Protein AF-A0A9E5BPN9-F1 (afdb_monomer)

Radius of gyration: 15.12 Å; Cα contacts (8 Å, |Δi|>4): 159; chains: 1; bounding box: 39×38×32 Å

Secondary structure (DSSP, 8-state):
-HHHHTT-HHHHHHHT-EEEEPTT-EEEEEEEEETTEEEEEEEEE-SS-SS-EEE-HHHHHHHHH--SSS-HHHHHHHHHTT--HHHHHHHHHHHHHHHHHHHHTTSEEEEE--

Structure (mmCIF, N/CA/C/O backbone):
data_AF-A0A9E5BPN9-F1
#
_entry.id   AF-A0A9E5BPN9-F1
#
loop_
_atom_site.group_PDB
_atom_site.id
_atom_site.type_symbol
_atom_site.label_atom_id
_atom_site.label_alt_id
_atom_site.label_comp_id
_atom_site.la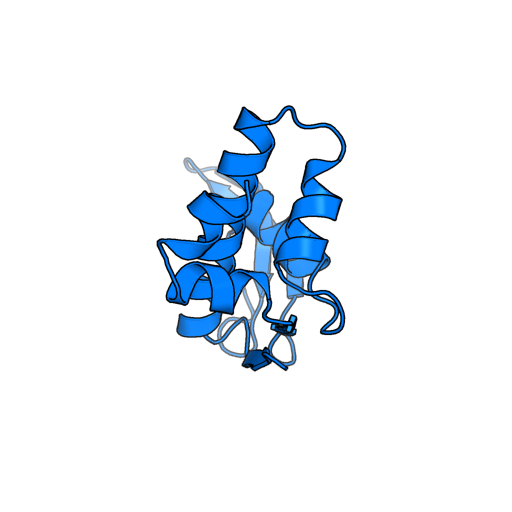bel_asym_id
_atom_site.label_entity_id
_atom_site.label_seq_id
_atom_site.pdbx_PDB_ins_code
_atom_site.Cartn_x
_atom_site.Cartn_y
_atom_site.Cartn_z
_atom_site.occupancy
_atom_site.B_iso_or_equiv
_atom_site.auth_seq_id
_atom_site.auth_comp_id
_atom_site.auth_asym_id
_atom_site.auth_atom_id
_atom_site.pdbx_PDB_model_num
ATOM 1 N N . TRP A 1 1 ? 21.940 0.842 -16.228 1.00 42.75 1 TRP A N 1
ATOM 2 C CA . TRP A 1 1 ? 20.647 0.566 -15.582 1.00 42.75 1 TRP A CA 1
ATOM 3 C C . TRP A 1 1 ? 20.718 -0.669 -14.684 1.00 42.75 1 TRP A C 1
ATOM 5 O O . TRP A 1 1 ? 20.582 -0.489 -13.486 1.00 42.75 1 TRP A O 1
ATOM 15 N N . LEU A 1 2 ? 21.130 -1.850 -15.175 1.00 41.28 2 LEU A N 1
ATOM 16 C CA . LEU A 1 2 ? 21.416 -3.029 -14.317 1.00 41.28 2 LEU A CA 1
ATOM 17 C C . LEU A 1 2 ? 22.421 -2.776 -13.165 1.00 41.28 2 LEU A C 1
ATOM 19 O O . LEU A 1 2 ? 22.331 -3.400 -12.116 1.00 41.28 2 LEU A O 1
ATOM 23 N N . ALA A 1 3 ? 23.364 -1.843 -13.330 1.00 38.75 3 ALA A N 1
ATOM 24 C CA . ALA A 1 3 ? 24.398 -1.569 -12.327 1.00 38.75 3 ALA A CA 1
ATOM 25 C C . ALA A 1 3 ? 23.933 -0.743 -11.106 1.00 38.75 3 ALA A C 1
ATOM 27 O O . ALA A 1 3 ? 24.600 -0.790 -10.080 1.00 38.75 3 ALA A O 1
ATOM 28 N N . ALA A 1 4 ? 22.831 0.016 -11.202 1.00 45.56 4 ALA A N 1
ATOM 29 C CA . ALA A 1 4 ? 22.335 0.833 -10.083 1.00 45.56 4 ALA A CA 1
ATOM 30 C C . ALA A 1 4 ? 21.467 0.007 -9.122 1.00 45.56 4 ALA A C 1
ATOM 32 O O . ALA A 1 4 ? 21.608 0.134 -7.911 1.00 45.56 4 ALA A O 1
ATOM 33 N N . LEU A 1 5 ? 20.664 -0.912 -9.672 1.00 46.38 5 LEU A N 1
ATOM 34 C CA . LEU A 1 5 ? 19.984 -1.961 -8.909 1.00 46.38 5 LEU A CA 1
ATOM 35 C C . LEU A 1 5 ? 21.009 -2.828 -8.157 1.00 46.38 5 LEU A C 1
ATOM 37 O O . LEU A 1 5 ? 20.850 -3.097 -6.976 1.00 46.38 5 LEU A O 1
ATOM 41 N N . ALA A 1 6 ? 22.138 -3.187 -8.778 1.00 47.41 6 ALA A N 1
ATOM 42 C CA . ALA A 1 6 ? 23.162 -4.039 -8.159 1.00 47.41 6 ALA A CA 1
ATOM 43 C C . ALA A 1 6 ? 23.821 -3.489 -6.868 1.00 47.41 6 ALA A C 1
ATOM 45 O O . ALA A 1 6 ? 24.520 -4.246 -6.196 1.00 47.41 6 ALA A O 1
ATOM 46 N N . ALA A 1 7 ? 23.642 -2.209 -6.517 1.00 54.91 7 ALA A N 1
ATOM 47 C CA . ALA A 1 7 ? 24.325 -1.588 -5.378 1.00 54.91 7 ALA A CA 1
ATOM 48 C C . ALA A 1 7 ? 23.605 -1.761 -4.026 1.00 54.91 7 ALA A C 1
ATOM 50 O O . ALA A 1 7 ? 24.252 -1.614 -2.990 1.00 54.91 7 ALA A O 1
ATOM 51 N N . ASP A 1 8 ? 22.310 -2.097 -4.024 1.00 70.62 8 ASP A N 1
ATOM 52 C CA . ASP A 1 8 ? 21.525 -2.307 -2.804 1.00 70.62 8 ASP A CA 1
ATOM 53 C C . ASP A 1 8 ? 20.772 -3.652 -2.872 1.00 70.62 8 ASP A C 1
ATOM 55 O O . ASP A 1 8 ? 19.678 -3.744 -3.440 1.00 70.62 8 ASP A O 1
ATOM 59 N N . PRO A 1 9 ? 21.365 -4.737 -2.338 1.00 74.31 9 PRO A N 1
ATOM 60 C CA . PRO A 1 9 ? 20.765 -6.064 -2.401 1.00 74.31 9 PRO A CA 1
ATOM 61 C C . PRO A 1 9 ? 19.444 -6.155 -1.630 1.00 74.31 9 PRO A C 1
ATOM 63 O O . PRO A 1 9 ? 18.595 -6.953 -2.017 1.00 74.31 9 PRO A O 1
ATOM 66 N N . GLN A 1 10 ? 19.242 -5.339 -0.590 1.00 76.56 10 GLN A N 1
ATOM 67 C CA . GLN A 1 10 ? 17.979 -5.303 0.147 1.00 76.56 10 GLN A CA 1
ATOM 68 C C . GLN A 1 10 ? 16.886 -4.665 -0.712 1.00 76.56 10 GLN A C 1
ATOM 70 O O . GLN A 1 10 ? 15.803 -5.230 -0.853 1.00 76.56 10 GLN A O 1
ATOM 75 N N . ARG A 1 11 ? 17.183 -3.537 -1.364 1.00 80.19 11 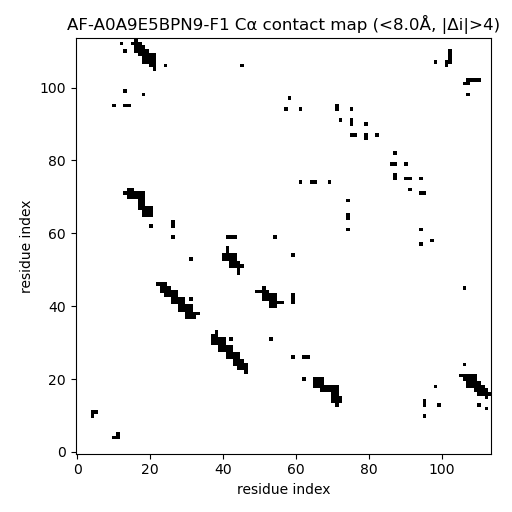ARG A N 1
ATOM 76 C CA . ARG A 1 11 ? 16.228 -2.888 -2.272 1.00 80.19 11 ARG A CA 1
ATOM 77 C C . ARG A 1 11 ? 15.827 -3.805 -3.426 1.00 80.19 11 ARG A C 1
ATOM 79 O O . ARG A 1 11 ? 14.645 -3.912 -3.733 1.00 80.19 11 ARG A O 1
ATOM 86 N N . ASN A 1 12 ? 16.779 -4.526 -4.019 1.00 85.31 12 ASN A N 1
ATOM 87 C CA . ASN A 1 12 ? 16.459 -5.519 -5.049 1.00 85.31 12 ASN A CA 1
ATOM 88 C C . ASN A 1 12 ? 15.562 -6.643 -4.525 1.00 85.31 12 ASN A C 1
ATOM 90 O O . ASN A 1 12 ? 14.711 -7.124 -5.266 1.00 85.31 12 ASN A O 1
ATOM 94 N N . GLN A 1 13 ? 15.747 -7.088 -3.280 1.00 89.12 13 GLN A N 1
ATOM 95 C CA . GLN A 1 13 ? 14.869 -8.100 -2.691 1.00 89.12 13 GLN A CA 1
ATOM 96 C C . GLN A 1 13 ? 13.439 -7.578 -2.552 1.00 89.12 13 GLN A C 1
ATOM 98 O O . GLN A 1 13 ? 12.514 -8.296 -2.910 1.00 89.12 13 GLN A O 1
ATOM 103 N N . ILE A 1 14 ? 13.257 -6.331 -2.105 1.00 93.19 14 ILE A N 1
ATOM 104 C CA . ILE A 1 14 ? 11.928 -5.714 -2.018 1.00 93.19 14 ILE A CA 1
ATOM 105 C C . ILE A 1 14 ? 11.295 -5.572 -3.401 1.00 93.19 14 ILE A C 1
ATOM 107 O O . ILE A 1 14 ? 10.153 -5.975 -3.574 1.00 93.19 14 ILE A O 1
ATOM 111 N N . LEU A 1 15 ? 12.031 -5.061 -4.391 1.00 94.38 15 LEU A N 1
ATOM 112 C CA . LEU A 1 15 ? 11.500 -4.850 -5.743 1.00 94.38 15 LEU A CA 1
ATOM 113 C C . LEU A 1 15 ? 11.021 -6.146 -6.406 1.00 94.38 15 LEU A C 1
ATOM 115 O O . LEU A 1 15 ? 9.987 -6.146 -7.064 1.00 94.38 15 LEU A O 1
ATOM 119 N N . ASN A 1 16 ? 11.742 -7.248 -6.191 1.00 95.50 16 ASN A N 1
ATOM 120 C CA . ASN A 1 16 ? 11.378 -8.556 -6.740 1.00 95.50 16 ASN A CA 1
ATOM 121 C C . ASN A 1 16 ? 10.379 -9.332 -5.864 1.00 95.50 16 ASN A C 1
ATOM 123 O O . ASN A 1 16 ? 9.965 -10.426 -6.240 1.00 95.50 16 ASN A O 1
ATOM 127 N N . ALA A 1 17 ? 10.013 -8.820 -4.686 1.00 96.56 17 ALA A N 1
ATOM 128 C CA . ALA A 1 17 ? 9.070 -9.499 -3.812 1.00 96.56 17 ALA A CA 1
ATOM 129 C C . ALA A 1 17 ? 7.631 -9.323 -4.306 1.00 96.56 17 ALA A C 1
ATOM 131 O O . ALA A 1 17 ? 7.247 -8.256 -4.779 1.00 96.56 17 ALA A O 1
ATOM 132 N N . VAL A 1 18 ? 6.813 -10.352 -4.108 1.00 98.12 18 VAL A N 1
ATOM 133 C CA . VAL A 1 18 ? 5.357 -10.305 -4.256 1.00 98.12 18 VAL A CA 1
ATOM 134 C C . VAL A 1 18 ? 4.743 -10.034 -2.875 1.00 98.12 18 VAL A C 1
ATOM 136 O O . VAL A 1 18 ? 4.739 -10.938 -2.024 1.00 98.12 18 VAL A O 1
ATOM 139 N N . PRO A 1 19 ? 4.271 -8.802 -2.596 1.00 97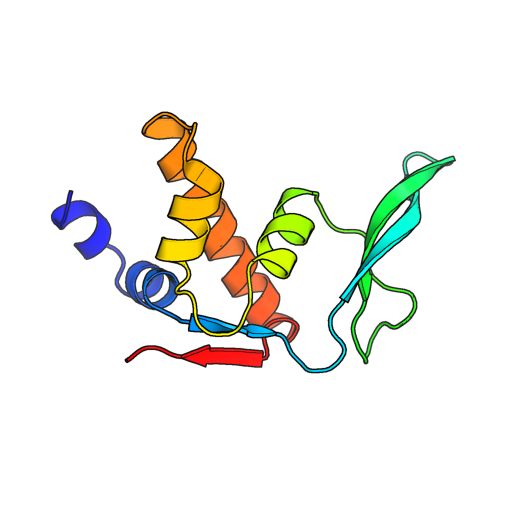.75 19 PRO A N 1
ATOM 140 C CA . PRO A 1 19 ? 3.640 -8.464 -1.327 1.00 97.75 19 PRO A CA 1
ATOM 141 C C . PRO A 1 19 ? 2.263 -9.112 -1.193 1.00 97.75 19 PRO A C 1
ATOM 143 O O . PRO A 1 19 ? 1.525 -9.260 -2.162 1.00 97.75 19 PRO A O 1
ATOM 146 N N . ARG A 1 20 ? 1.886 -9.473 0.036 1.00 98.00 20 ARG A N 1
ATOM 147 C CA . ARG A 1 20 ? 0.547 -9.983 0.367 1.00 98.00 20 ARG A CA 1
ATOM 148 C C . ARG A 1 20 ? -0.018 -9.242 1.563 1.00 98.00 20 ARG A C 1
ATOM 150 O O . ARG A 1 20 ? 0.625 -9.200 2.610 1.00 98.00 20 ARG A O 1
ATOM 157 N N . LEU A 1 21 ? -1.219 -8.688 1.427 1.00 97.56 21 LEU A N 1
ATOM 158 C CA . LEU A 1 21 ? -1.913 -8.053 2.546 1.00 97.56 21 LEU A CA 1
ATOM 159 C C . LEU A 1 21 ? -2.301 -9.085 3.609 1.00 97.56 21 LEU A C 1
ATOM 161 O O . LEU A 1 21 ? -2.610 -10.238 3.301 1.00 97.56 21 LEU A O 1
ATOM 165 N N . ALA A 1 22 ? -2.301 -8.654 4.866 1.00 96.62 22 ALA A N 1
ATOM 166 C CA . ALA A 1 22 ? -2.921 -9.403 5.944 1.00 96.62 22 ALA A CA 1
ATOM 167 C C . ALA A 1 22 ? -4.442 -9.493 5.742 1.00 96.62 22 ALA A C 1
ATOM 169 O O . ALA A 1 22 ? -5.072 -8.630 5.124 1.00 96.62 22 ALA A O 1
ATOM 170 N N . GLU A 1 23 ? -5.050 -10.547 6.287 1.00 94.62 23 GLU A N 1
ATOM 171 C CA . GLU A 1 23 ? -6.497 -10.731 6.219 1.00 94.62 23 GLU A CA 1
ATOM 172 C C . GLU A 1 23 ? -7.235 -9.552 6.875 1.00 94.62 23 GLU A C 1
ATOM 174 O O . GLU A 1 23 ? -6.849 -9.059 7.936 1.00 94.62 23 GLU A O 1
ATOM 179 N N . GLY A 1 24 ? -8.312 -9.092 6.234 1.00 94.00 24 GLY A N 1
ATOM 180 C CA . GLY A 1 24 ? -9.149 -8.007 6.751 1.00 94.00 24 GLY A CA 1
ATOM 181 C C . GLY A 1 24 ? -8.576 -6.598 6.565 1.00 94.00 24 GLY A C 1
ATOM 182 O O . GLY A 1 24 ? -9.232 -5.642 6.976 1.00 94.00 24 GLY A O 1
ATOM 183 N N . VAL A 1 25 ? -7.407 -6.446 5.931 1.00 96.38 25 VAL A N 1
ATOM 184 C CA . VAL A 1 25 ? -6.884 -5.131 5.537 1.00 96.38 25 VAL A CA 1
ATOM 185 C C . VAL A 1 25 ? -7.773 -4.515 4.461 1.00 96.38 25 VAL A C 1
ATOM 187 O O . VAL A 1 25 ? -8.079 -5.149 3.452 1.00 96.38 25 VAL A O 1
ATOM 190 N N . GLN A 1 26 ? -8.189 -3.268 4.674 1.00 95.69 26 GLN A N 1
ATOM 191 C CA . GLN A 1 26 ? -9.000 -2.512 3.721 1.00 95.69 26 GLN A CA 1
ATOM 192 C C . GLN A 1 26 ? -8.626 -1.035 3.731 1.00 95.69 26 GLN A C 1
ATOM 194 O O . GLN A 1 26 ? -8.273 -0.484 4.770 1.00 95.69 26 GLN A O 1
ATOM 199 N N . VAL A 1 27 ? -8.794 -0.369 2.591 1.00 96.69 27 VAL A N 1
ATOM 200 C CA . VAL A 1 27 ? -8.760 1.094 2.504 1.00 96.69 27 VAL A CA 1
ATOM 201 C C . VAL A 1 27 ? -10.175 1.603 2.279 1.00 96.69 27 VAL A C 1
ATOM 203 O O . VAL A 1 27 ? -10.881 1.132 1.389 1.00 96.69 27 VAL A O 1
ATOM 206 N N . GLN A 1 28 ? -10.597 2.573 3.084 1.00 96.06 28 GLN A N 1
ATOM 207 C CA . GLN A 1 28 ? -11.926 3.175 2.999 1.00 96.06 28 GLN A CA 1
ATOM 208 C C . GLN A 1 28 ? -11.822 4.702 2.962 1.00 96.06 28 GLN A C 1
ATOM 210 O O . GLN A 1 28 ? -10.919 5.285 3.557 1.00 96.06 28 GLN A O 1
ATOM 215 N N . LEU A 1 29 ? -12.762 5.360 2.282 1.00 95.25 29 LEU A N 1
ATOM 216 C CA . LEU A 1 29 ? -12.941 6.810 2.382 1.00 95.25 29 LEU A CA 1
ATOM 217 C C . LEU A 1 29 ? -13.857 7.119 3.566 1.00 95.25 29 LEU A C 1
ATOM 219 O O . LEU A 1 29 ? -14.994 6.645 3.617 1.00 95.25 29 LEU A O 1
ATOM 223 N N . LYS A 1 30 ? -13.347 7.888 4.529 1.00 94.62 30 LYS A N 1
ATOM 224 C CA . LYS A 1 30 ? -14.061 8.266 5.754 1.00 94.62 30 LYS A CA 1
ATOM 225 C C . LYS A 1 30 ? -13.774 9.724 6.116 1.00 94.62 30 LYS A C 1
ATOM 227 O O . LYS A 1 30 ? -12.724 10.251 5.746 1.00 94.62 30 LYS A O 1
ATOM 232 N N . PRO A 1 31 ? -14.658 10.374 6.891 1.00 94.38 31 PRO A N 1
ATOM 233 C CA . PRO A 1 31 ? -14.318 11.620 7.562 1.00 94.38 31 PRO A CA 1
ATOM 234 C C . PRO A 1 31 ? -13.145 11.405 8.531 1.00 94.38 31 PRO A C 1
ATOM 236 O O . PRO A 1 31 ? -13.239 10.590 9.448 1.00 94.38 31 PRO A O 1
ATOM 239 N N . VAL A 1 32 ? -12.058 12.148 8.341 1.00 93.62 32 VAL A N 1
ATOM 240 C CA . VAL A 1 32 ? -10.881 12.189 9.217 1.00 93.62 32 VAL A CA 1
ATOM 241 C C . VAL A 1 32 ? -10.715 13.597 9.777 1.00 93.62 32 VAL A C 1
ATOM 243 O O . VAL A 1 32 ? -11.022 14.574 9.097 1.00 93.62 32 VAL A O 1
ATOM 246 N N . LEU A 1 33 ? -10.251 13.712 11.023 1.00 91.62 33 LEU A N 1
ATOM 247 C CA . LEU A 1 33 ? -9.991 15.009 11.643 1.00 91.62 33 LEU A CA 1
ATOM 248 C C . LEU A 1 33 ? -8.635 15.544 11.157 1.00 91.62 33 LEU A C 1
ATOM 250 O O . LEU A 1 33 ? -7.596 14.982 11.499 1.00 91.62 33 LEU A O 1
ATOM 254 N N . ALA A 1 34 ? -8.649 16.627 10.385 1.00 88.50 34 ALA A N 1
ATOM 255 C CA . ALA A 1 34 ? -7.463 17.317 9.888 1.00 88.50 34 ALA A CA 1
ATOM 256 C C . ALA A 1 34 ? -7.617 18.825 10.111 1.00 88.50 34 ALA A C 1
ATOM 258 O O . ALA A 1 34 ? -8.664 19.392 9.820 1.00 88.50 34 ALA A O 1
ATOM 259 N N . GLU A 1 35 ? -6.592 19.468 10.674 1.00 88.06 35 GLU A N 1
ATOM 260 C CA . GLU A 1 35 ? -6.582 20.921 10.941 1.00 88.06 35 GLU A CA 1
ATOM 261 C C . GLU A 1 35 ? -7.808 21.444 11.725 1.00 88.06 35 GLU A C 1
ATOM 263 O O . GLU A 1 35 ? -8.187 22.605 11.622 1.00 88.06 35 GLU A O 1
ATOM 268 N N . GLY A 1 36 ? -8.416 20.595 12.561 1.00 92.62 36 GLY A N 1
ATOM 269 C CA . GLY A 1 36 ? -9.592 20.948 13.364 1.00 92.62 36 GLY A CA 1
ATOM 270 C C . GLY A 1 36 ? -10.939 20.759 12.657 1.00 92.62 36 GLY A C 1
ATOM 271 O O . GLY A 1 36 ? -11.971 21.024 13.271 1.00 92.62 36 GLY A O 1
ATOM 272 N N . GLU A 1 37 ? -10.952 20.246 11.425 1.00 95.06 37 GLU A N 1
ATOM 273 C CA . GLU A 1 37 ? -12.163 19.965 10.651 1.00 95.06 37 GLU A CA 1
ATOM 274 C C . GLU A 1 37 ? -12.233 18.499 10.201 1.00 95.06 37 GLU A C 1
ATOM 276 O O . GLU A 1 37 ? -11.223 17.803 10.095 1.00 95.06 37 GLU A O 1
ATOM 281 N N . PHE A 1 38 ? -13.446 18.008 9.937 1.00 94.25 38 PHE A N 1
ATOM 282 C CA . PHE A 1 38 ? -13.635 16.688 9.339 1.00 94.25 38 PHE A CA 1
ATOM 283 C C . PHE A 1 38 ? -13.582 16.791 7.816 1.00 94.25 38 PHE A C 1
ATOM 285 O O . PHE A 1 38 ? -14.488 17.348 7.195 1.00 94.25 38 PHE A O 1
ATOM 292 N N . VAL A 1 39 ? -12.554 16.197 7.216 1.00 94.62 39 VAL A N 1
ATOM 293 C CA . VAL A 1 39 ? -12.375 16.115 5.760 1.00 94.62 39 VAL A CA 1
ATOM 294 C C . VAL A 1 39 ? -12.507 14.670 5.293 1.00 94.62 39 VAL A C 1
ATOM 296 O O . VAL A 1 39 ? -12.232 13.742 6.048 1.00 94.62 39 VAL A O 1
ATOM 299 N N . GLN A 1 40 ? -12.934 14.444 4.051 1.00 95.38 40 GLN A N 1
ATOM 300 C CA . GLN A 1 40 ? -12.882 13.100 3.469 1.00 95.38 40 GLN A CA 1
ATOM 301 C C . GLN A 1 40 ? -11.421 12.701 3.242 1.00 95.38 40 GLN A C 1
ATOM 303 O O . GLN A 1 40 ? -10.676 13.434 2.596 1.00 95.38 40 GLN A O 1
ATOM 308 N N . GLY A 1 41 ? -11.021 11.543 3.761 1.00 95.12 41 GLY A N 1
ATOM 309 C CA . GLY A 1 41 ? -9.664 11.025 3.628 1.00 95.12 41 GLY A CA 1
ATOM 310 C C . GLY A 1 41 ? -9.628 9.504 3.546 1.00 95.12 41 GLY A C 1
ATOM 311 O O . GLY A 1 41 ? -10.594 8.821 3.896 1.00 95.12 41 GLY A O 1
ATOM 312 N N . HIS A 1 42 ? -8.504 8.974 3.066 1.00 97.00 42 HIS A N 1
ATOM 313 C CA . HIS A 1 42 ? -8.263 7.536 3.035 1.00 97.00 42 HIS A CA 1
ATOM 314 C C . HIS A 1 42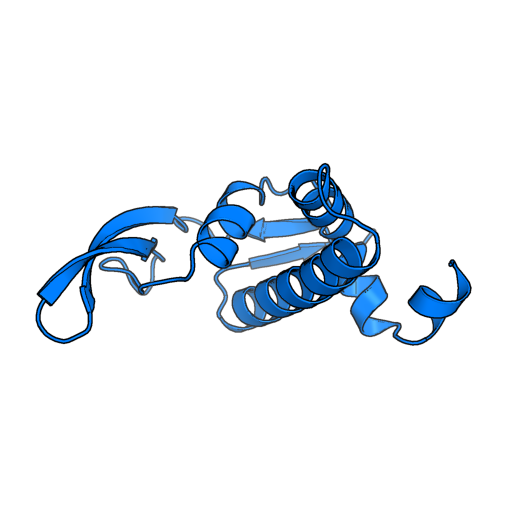 ? -7.876 7.035 4.422 1.00 97.00 42 HIS A C 1
ATOM 316 O O . HIS A 1 42 ? -7.000 7.593 5.081 1.00 97.00 42 HIS A O 1
ATOM 322 N N . VAL A 1 43 ? -8.513 5.953 4.844 1.00 96.75 43 VAL A N 1
ATOM 323 C CA . VAL A 1 43 ? -8.284 5.304 6.128 1.00 96.75 43 VAL A CA 1
ATOM 324 C C . VAL A 1 43 ? -7.936 3.844 5.881 1.00 96.75 43 VAL A C 1
ATOM 326 O O . VAL A 1 43 ? -8.696 3.127 5.230 1.00 96.75 43 VAL A O 1
ATOM 329 N N . LEU A 1 44 ? -6.790 3.422 6.409 1.00 96.19 44 LEU A N 1
ATOM 330 C CA . LEU A 1 44 ? -6.344 2.038 6.449 1.00 96.19 44 LEU A CA 1
ATOM 331 C C . LEU A 1 44 ? -6.986 1.339 7.647 1.00 96.19 44 LEU A C 1
ATOM 333 O O . LEU A 1 44 ? -6.712 1.679 8.795 1.00 96.19 44 LEU A O 1
ATOM 337 N N . ASN A 1 45 ? -7.841 0.364 7.380 1.00 95.50 45 ASN A N 1
ATOM 338 C CA . ASN A 1 45 ? -8.473 -0.486 8.375 1.00 95.50 45 ASN A CA 1
ATOM 339 C C . ASN A 1 45 ? -7.734 -1.821 8.459 1.00 95.50 45 ASN A C 1
ATOM 341 O O . ASN A 1 45 ? -7.463 -2.449 7.437 1.00 95.50 45 ASN A O 1
ATOM 345 N N . THR A 1 46 ? -7.440 -2.256 9.680 1.00 93.69 46 THR A N 1
ATOM 346 C CA . THR A 1 46 ? -6.843 -3.563 9.979 1.00 93.69 46 THR A CA 1
ATOM 347 C C . THR A 1 46 ? -7.677 -4.262 11.052 1.00 93.69 46 THR A C 1
ATOM 349 O O . THR A 1 46 ? -8.523 -3.639 11.698 1.00 93.69 46 THR A O 1
ATOM 352 N N . VAL A 1 47 ? -7.443 -5.556 11.287 1.00 90.31 47 VAL A N 1
ATOM 353 C CA . VAL A 1 47 ? -8.142 -6.299 12.354 1.00 90.31 47 VAL A CA 1
ATOM 354 C C . VAL A 1 47 ? -7.869 -5.699 13.739 1.00 90.31 47 VAL A C 1
ATOM 356 O O . VAL A 1 47 ? -8.772 -5.635 14.571 1.00 90.31 47 VAL A O 1
ATOM 359 N N . SER A 1 48 ? -6.638 -5.244 13.988 1.00 87.12 48 SER A N 1
ATOM 360 C CA . SER A 1 48 ? -6.251 -4.605 15.251 1.00 87.12 48 SER A CA 1
ATOM 361 C C . SER A 1 48 ? -6.749 -3.165 15.375 1.00 87.12 48 SER A C 1
ATOM 363 O O . SER A 1 48 ? -6.825 -2.656 16.491 1.00 87.12 48 SER A O 1
ATOM 365 N N . GLN A 1 49 ? -7.101 -2.527 14.256 1.00 91.06 49 GLN A N 1
ATOM 366 C CA . GLN A 1 49 ? -7.566 -1.148 14.206 1.00 91.06 49 GLN A CA 1
ATOM 367 C C . GLN A 1 49 ? -8.770 -0.992 13.255 1.00 91.06 49 GLN A C 1
ATOM 369 O O . GLN A 1 49 ? -8.648 -0.460 12.142 1.00 91.06 49 GLN A O 1
ATOM 374 N N . PRO A 1 50 ? -9.958 -1.469 13.667 1.00 90.12 50 PRO A N 1
ATOM 375 C CA . PRO A 1 50 ? -11.149 -1.487 12.822 1.00 90.12 50 PRO A CA 1
ATOM 376 C C . PRO A 1 50 ? -11.736 -0.093 12.562 1.00 90.12 50 PRO A C 1
ATOM 378 O O . PRO A 1 50 ? -12.418 0.098 11.557 1.00 90.12 50 PRO A O 1
ATOM 381 N N . GLU A 1 51 ? -11.466 0.902 13.409 1.00 89.38 51 GLU A N 1
ATOM 382 C CA . GLU A 1 51 ? -11.759 2.313 13.130 1.00 89.38 51 GLU A CA 1
ATOM 383 C C . GLU A 1 51 ? -10.866 2.859 12.003 1.00 89.38 51 GLU A C 1
ATOM 385 O O . GLU A 1 51 ? -11.348 3.549 11.097 1.00 89.38 51 GLU A O 1
ATOM 390 N N . GLY A 1 52 ? -9.616 2.390 11.982 1.00 92.88 52 GLY A N 1
ATOM 391 C CA . GLY A 1 52 ? -8.587 2.627 10.979 1.00 92.88 52 GLY A CA 1
ATOM 392 C C . GLY A 1 52 ? -7.733 3.871 11.202 1.00 92.88 52 GLY A C 1
ATOM 393 O O . GLY A 1 52 ? -8.098 4.786 11.938 1.00 92.88 52 GLY A O 1
ATOM 394 N N . THR A 1 53 ? -6.585 3.896 10.531 1.00 93.19 53 THR A N 1
ATOM 395 C CA . THR A 1 53 ? -5.600 4.982 10.575 1.00 93.19 53 THR A CA 1
ATOM 396 C C . THR A 1 53 ? -5.628 5.794 9.279 1.00 93.19 53 THR A C 1
ATOM 398 O O . THR A 1 53 ? -5.556 5.204 8.198 1.00 93.19 53 THR A O 1
ATOM 401 N N . PRO A 1 54 ? -5.717 7.138 9.338 1.00 94.38 54 PRO A N 1
ATOM 402 C CA . PRO A 1 54 ? -5.577 7.981 8.155 1.00 94.38 54 PRO A CA 1
ATOM 403 C C . PRO A 1 54 ? -4.264 7.701 7.416 1.00 94.38 54 PRO A C 1
ATOM 405 O O . PRO A 1 54 ? -3.203 7.621 8.032 1.00 94.38 54 PRO A O 1
ATOM 408 N N . CYS A 1 55 ? -4.327 7.575 6.095 1.00 94.38 55 CYS A N 1
ATOM 409 C CA . CYS A 1 55 ? -3.170 7.290 5.253 1.00 94.38 55 CYS A CA 1
ATOM 410 C C . CYS A 1 55 ? -3.125 8.221 4.038 1.00 94.38 55 CYS A C 1
ATOM 412 O O . CYS A 1 55 ? -4.117 8.853 3.665 1.00 94.38 55 CYS A O 1
ATOM 414 N N . SER A 1 56 ? -1.942 8.342 3.435 1.00 93.88 56 SER A N 1
ATOM 415 C CA . SER A 1 56 ? -1.771 9.168 2.242 1.00 93.88 56 SER A CA 1
ATOM 416 C C . SER A 1 56 ? -2.431 8.514 1.018 1.00 93.88 56 SER A C 1
ATOM 418 O O . SER A 1 56 ? -2.588 7.291 0.982 1.00 93.88 56 SER A O 1
ATOM 420 N N . PRO A 1 57 ? -2.760 9.292 -0.031 1.00 94.12 57 PRO A N 1
ATOM 421 C CA . PRO A 1 57 ? -3.258 8.732 -1.287 1.00 94.12 57 PRO A CA 1
ATOM 422 C C . PRO A 1 57 ? -2.302 7.708 -1.909 1.00 94.12 57 PRO A C 1
ATOM 424 O O . PRO A 1 57 ? -2.757 6.702 -2.435 1.00 94.12 57 PRO A O 1
ATOM 427 N N . LEU A 1 58 ? -0.982 7.915 -1.798 1.00 94.31 58 LEU A N 1
ATOM 428 C CA . LEU A 1 58 ? 0.004 6.948 -2.286 1.00 94.31 58 LEU A CA 1
ATOM 429 C C . LEU A 1 58 ? -0.133 5.600 -1.570 1.00 94.31 58 LEU A C 1
ATOM 431 O O . LEU A 1 58 ? -0.170 4.570 -2.231 1.00 94.31 58 LEU A O 1
ATOM 435 N N . VAL A 1 59 ? -0.248 5.600 -0.237 1.00 96.06 59 VAL A N 1
ATOM 436 C CA . VAL A 1 59 ? -0.436 4.364 0.543 1.00 96.06 59 VAL A CA 1
ATOM 437 C C . VAL A 1 59 ? -1.743 3.678 0.150 1.00 96.06 59 VAL A C 1
ATOM 439 O O . VAL A 1 59 ? -1.751 2.473 -0.078 1.00 96.06 59 VAL A O 1
ATOM 442 N N . ALA A 1 60 ? -2.831 4.442 0.023 1.00 97.06 60 ALA A N 1
ATOM 443 C CA . ALA A 1 60 ? -4.126 3.923 -0.409 1.00 97.06 60 ALA A CA 1
ATOM 444 C C . ALA A 1 60 ? -4.044 3.223 -1.774 1.00 97.06 60 ALA A C 1
ATOM 446 O O . ALA A 1 60 ? -4.550 2.113 -1.925 1.00 97.06 60 ALA A O 1
ATOM 447 N N . THR A 1 61 ? -3.375 3.855 -2.739 1.00 96.06 61 THR A N 1
ATOM 448 C CA . THR A 1 61 ? -3.167 3.302 -4.076 1.00 96.06 61 THR A CA 1
ATOM 449 C C . THR A 1 61 ? -2.276 2.063 -4.043 1.00 96.06 61 THR A C 1
ATOM 451 O O . THR A 1 61 ? -2.651 1.048 -4.612 1.00 96.06 61 THR A O 1
ATOM 454 N N . VAL A 1 62 ? -1.146 2.092 -3.328 1.00 96.56 62 VAL A N 1
ATOM 455 C CA . VAL A 1 62 ? -0.264 0.918 -3.195 1.00 96.56 62 VAL A CA 1
ATOM 456 C C . VAL A 1 62 ? -1.029 -0.272 -2.621 1.00 96.56 62 VAL A C 1
ATOM 458 O O . VAL A 1 62 ? -0.943 -1.360 -3.169 1.00 96.56 62 VAL A O 1
ATOM 461 N N . ILE A 1 63 ? -1.821 -0.079 -1.563 1.00 96.62 63 ILE A N 1
ATOM 462 C CA . ILE A 1 63 ? -2.615 -1.163 -0.966 1.00 96.62 63 ILE A CA 1
ATOM 463 C C . ILE A 1 63 ? -3.660 -1.705 -1.949 1.00 96.62 63 ILE A C 1
ATOM 465 O O . ILE A 1 63 ? -3.913 -2.906 -1.949 1.00 96.62 63 ILE A O 1
ATOM 469 N N . ALA A 1 64 ? -4.246 -0.852 -2.793 1.00 95.88 64 ALA A N 1
ATOM 470 C CA . ALA A 1 64 ? -5.211 -1.278 -3.804 1.00 95.88 64 ALA A CA 1
ATOM 471 C C . ALA A 1 64 ? -4.586 -2.139 -4.920 1.00 95.88 64 ALA A C 1
ATOM 473 O O . ALA A 1 64 ? -5.279 -3.000 -5.455 1.00 95.88 64 ALA A O 1
ATOM 474 N N . GLU A 1 65 ? -3.302 -1.940 -5.235 1.00 96.88 65 GLU A N 1
ATOM 475 C CA . GLU A 1 65 ? -2.564 -2.738 -6.229 1.00 96.88 65 GLU A CA 1
ATOM 476 C C . GLU A 1 65 ? -2.002 -4.056 -5.658 1.00 96.88 65 GLU A C 1
ATOM 478 O O . GLU A 1 65 ? -1.599 -4.934 -6.415 1.00 96.88 65 GLU A O 1
ATOM 483 N N . ILE A 1 66 ? -1.961 -4.242 -4.329 1.00 97.00 66 ILE A N 1
ATOM 484 C CA . ILE A 1 66 ? -1.454 -5.489 -3.732 1.00 97.00 66 ILE A CA 1
ATOM 485 C C . ILE A 1 66 ? -2.514 -6.592 -3.853 1.00 97.00 66 ILE A C 1
ATOM 487 O O . ILE A 1 66 ? -3.378 -6.766 -2.992 1.00 97.00 66 ILE A O 1
ATOM 491 N N . ASP A 1 67 ? -2.392 -7.390 -4.910 1.00 95.06 67 ASP A N 1
ATOM 492 C CA . ASP A 1 67 ? -3.249 -8.542 -5.212 1.00 95.06 67 ASP A CA 1
ATOM 493 C C . ASP A 1 67 ? -2.644 -9.898 -4.786 1.00 95.06 67 ASP A C 1
ATOM 495 O O . ASP A 1 67 ? -3.290 -10.949 -4.863 1.00 95.06 67 ASP A O 1
ATOM 499 N N . GLY A 1 68 ? -1.395 -9.890 -4.311 1.00 95.94 68 GLY A N 1
ATOM 500 C CA . GLY A 1 68 ? -0.650 -11.090 -3.938 1.00 95.94 68 GLY A CA 1
ATOM 501 C C . GLY A 1 68 ? -0.056 -11.879 -5.106 1.00 95.94 68 GLY A C 1
ATOM 502 O O . GLY A 1 68 ? 0.401 -13.004 -4.874 1.00 95.94 68 GLY A O 1
ATOM 503 N N . GLN A 1 69 ? -0.079 -11.320 -6.320 1.00 96.19 69 GLN A N 1
ATOM 504 C CA . GLN A 1 69 ? 0.470 -11.892 -7.553 1.00 96.19 69 GLN A CA 1
ATOM 505 C C . GLN A 1 69 ? 1.554 -11.005 -8.173 1.00 96.19 69 GLN A C 1
ATOM 507 O O . GLN A 1 69 ? 2.561 -11.531 -8.639 1.00 96.19 69 GLN A O 1
ATOM 512 N N . GLN A 1 70 ? 1.357 -9.686 -8.185 1.00 96.94 70 GLN A N 1
ATOM 513 C CA . GLN A 1 70 ? 2.298 -8.741 -8.787 1.00 96.94 70 GLN A CA 1
ATOM 514 C C . GLN A 1 70 ? 3.501 -8.485 -7.877 1.00 96.94 70 GLN A C 1
ATOM 516 O O . GLN A 1 70 ? 3.362 -8.407 -6.655 1.00 96.94 70 GLN A O 1
ATOM 521 N N . SER A 1 71 ? 4.689 -8.340 -8.467 1.00 97.50 71 SER A N 1
ATOM 522 C CA . SER A 1 71 ? 5.876 -7.912 -7.723 1.00 97.50 71 SER A CA 1
ATOM 523 C C . SER A 1 71 ? 5.814 -6.419 -7.391 1.00 97.50 71 SER A C 1
ATOM 525 O O . SER A 1 71 ? 5.057 -5.657 -7.999 1.00 97.50 71 SER A O 1
ATOM 527 N N . VAL A 1 72 ? 6.642 -5.961 -6.450 1.00 97.00 72 VAL A N 1
ATOM 528 C CA . VAL A 1 72 ? 6.748 -4.526 -6.150 1.00 97.00 72 VAL A CA 1
ATOM 529 C C . VAL A 1 72 ? 7.176 -3.724 -7.381 1.00 97.00 72 VAL A C 1
ATOM 531 O O . VAL A 1 72 ? 6.648 -2.633 -7.589 1.00 97.00 72 VAL A O 1
ATOM 534 N N . SER A 1 73 ? 8.077 -4.242 -8.221 1.00 96.25 73 SER A N 1
ATOM 535 C CA . SER A 1 73 ? 8.447 -3.563 -9.467 1.00 96.25 73 SER A CA 1
ATOM 536 C C . SER A 1 73 ? 7.277 -3.459 -10.443 1.00 96.25 73 SER A C 1
ATOM 538 O O . SER A 1 73 ? 7.086 -2.396 -11.024 1.00 96.25 73 SER A O 1
ATOM 540 N N . ASP A 1 74 ? 6.442 -4.498 -10.562 1.00 97.12 74 ASP A N 1
ATOM 541 C CA . ASP A 1 74 ? 5.251 -4.448 -11.423 1.00 97.12 74 ASP A CA 1
ATOM 542 C C . ASP A 1 74 ? 4.250 -3.386 -10.942 1.00 97.12 74 ASP A C 1
ATOM 544 O O . ASP A 1 74 ? 3.668 -2.661 -11.751 1.00 97.12 74 ASP A O 1
ATOM 548 N N . ILE A 1 75 ? 4.076 -3.260 -9.620 1.00 97.31 75 ILE A N 1
ATOM 549 C CA . ILE A 1 75 ? 3.239 -2.220 -9.006 1.00 97.31 75 ILE A CA 1
ATOM 550 C C . ILE A 1 75 ? 3.810 -0.830 -9.320 1.00 97.31 75 ILE A C 1
ATOM 552 O O . ILE A 1 75 ? 3.072 0.064 -9.735 1.00 97.31 75 ILE A O 1
ATOM 556 N N . VAL A 1 76 ? 5.121 -0.629 -9.150 1.00 97.19 76 VAL A N 1
ATOM 557 C CA . VAL A 1 76 ? 5.782 0.650 -9.461 1.00 97.19 76 VAL A CA 1
ATOM 558 C C . VAL A 1 76 ? 5.608 1.012 -10.936 1.00 97.19 76 VAL A C 1
ATOM 560 O O . VAL A 1 76 ? 5.202 2.136 -11.229 1.00 97.19 76 VAL A O 1
ATOM 563 N N . ASP A 1 77 ? 5.853 0.070 -11.845 1.00 95.88 77 ASP A N 1
ATOM 564 C CA . ASP A 1 77 ? 5.718 0.278 -13.289 1.00 95.88 77 ASP A CA 1
ATOM 565 C C . ASP A 1 77 ? 4.262 0.602 -13.668 1.00 95.88 77 ASP A C 1
ATOM 567 O O . ASP A 1 77 ? 4.002 1.506 -14.469 1.00 95.88 77 ASP A O 1
ATOM 571 N N . GLY A 1 78 ? 3.293 -0.086 -13.052 1.00 95.69 78 GLY A N 1
ATOM 572 C CA . GLY A 1 78 ? 1.862 0.157 -13.237 1.00 95.69 78 GLY A CA 1
ATOM 573 C C . GLY A 1 78 ? 1.429 1.558 -12.799 1.00 95.6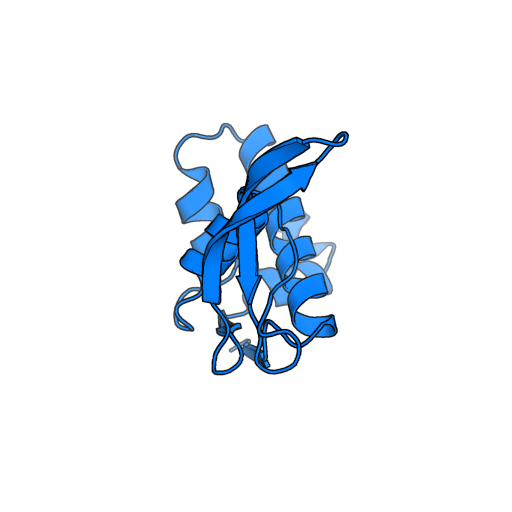9 78 GLY A C 1
ATOM 574 O O . GLY A 1 78 ? 0.741 2.263 -13.541 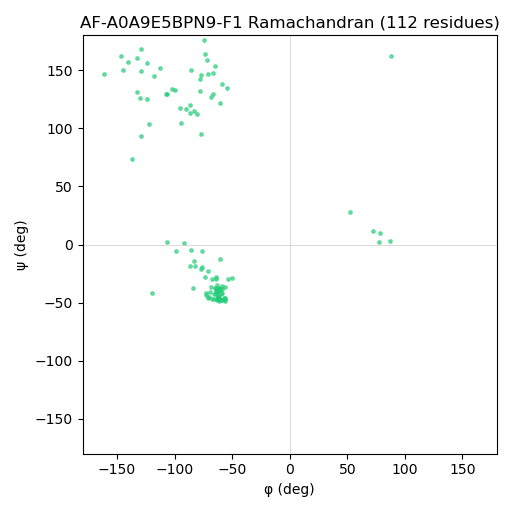1.00 95.69 78 GLY A O 1
ATOM 575 N N . LEU A 1 79 ? 1.885 1.998 -11.626 1.00 95.50 79 LEU A N 1
ATOM 576 C CA . LEU A 1 79 ? 1.601 3.331 -11.090 1.00 95.50 79 LEU A CA 1
ATOM 577 C C . LEU A 1 79 ? 2.376 4.443 -11.818 1.00 95.50 79 LEU A C 1
ATOM 579 O O . LEU A 1 79 ? 1.919 5.586 -11.890 1.00 95.50 79 LEU A O 1
ATOM 583 N N . GLY A 1 80 ? 3.543 4.112 -12.367 1.00 94.81 80 GLY A N 1
ATOM 584 C CA . GLY A 1 80 ? 4.495 5.036 -12.972 1.00 94.81 80 GLY A CA 1
ATOM 585 C C . GLY A 1 80 ? 4.337 5.267 -14.474 1.00 94.81 80 GLY A C 1
ATOM 586 O O . GLY A 1 80 ? 5.117 6.044 -15.021 1.00 94.81 80 GLY A O 1
ATOM 587 N N . GLN A 1 81 ? 3.347 4.663 -15.147 1.00 93.44 81 GLN A N 1
ATOM 588 C CA . GLN A 1 81 ? 3.225 4.643 -16.622 1.00 93.44 81 GLN A CA 1
ATOM 589 C C . GLN A 1 81 ? 3.352 6.008 -17.324 1.00 93.44 81 GLN A C 1
ATOM 591 O O . GLN A 1 81 ? 3.768 6.074 -18.480 1.00 93.44 81 GLN A O 1
ATOM 596 N N . HIS A 1 82 ? 2.976 7.098 -16.651 1.00 92.81 82 HIS A N 1
ATOM 597 C CA . HIS A 1 82 ? 2.970 8.454 -17.212 1.00 92.81 82 HIS A CA 1
ATOM 598 C C . HIS A 1 82 ? 4.097 9.349 -16.677 1.00 92.81 82 HIS A C 1
ATOM 600 O O . HIS A 1 82 ? 4.147 10.534 -17.012 1.00 92.81 82 HIS A O 1
ATOM 606 N N . LEU A 1 83 ? 4.966 8.820 -15.815 1.00 94.31 83 LEU A N 1
ATOM 607 C CA . LEU A 1 83 ? 6.052 9.573 -15.204 1.00 94.31 83 LEU A CA 1
ATOM 608 C C . LEU A 1 83 ? 7.286 9.580 -16.106 1.00 94.31 83 LEU A C 1
AT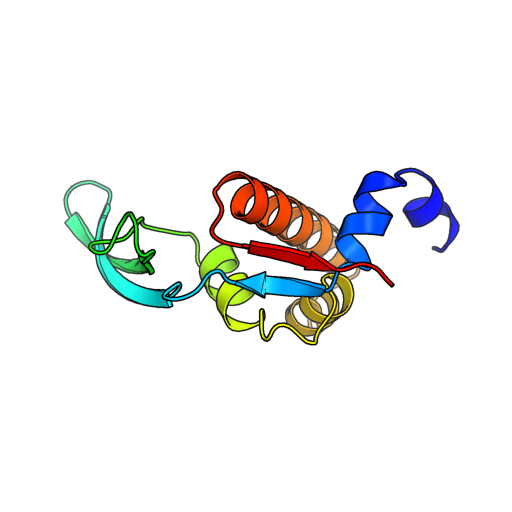OM 610 O O . LEU A 1 83 ? 7.551 8.643 -16.859 1.00 94.31 83 LEU A O 1
ATOM 614 N N . ASP A 1 84 ? 8.067 10.653 -16.011 1.00 94.38 84 ASP A N 1
ATOM 615 C CA . ASP A 1 84 ? 9.411 10.667 -16.572 1.00 94.38 84 ASP A CA 1
ATOM 616 C C . ASP A 1 84 ? 10.370 9.827 -15.709 1.00 94.38 84 ASP A C 1
ATOM 618 O O . ASP A 1 84 ? 10.018 9.316 -14.644 1.00 94.38 84 ASP A O 1
ATOM 622 N N . GLN A 1 85 ? 11.617 9.682 -16.159 1.00 91.25 85 GLN A N 1
ATOM 623 C CA . GLN A 1 85 ? 12.595 8.842 -15.465 1.00 91.25 85 GLN A CA 1
ATOM 624 C C . GLN A 1 85 ? 12.844 9.286 -14.011 1.00 91.25 85 GLN A C 1
ATOM 626 O O . GLN A 1 85 ? 13.072 8.446 -13.141 1.00 91.25 85 GLN A O 1
ATOM 631 N N . ALA A 1 86 ? 12.827 10.595 -13.742 1.00 93.94 86 ALA A N 1
ATOM 632 C CA . ALA A 1 86 ? 13.060 11.120 -12.402 1.00 93.94 86 ALA A CA 1
ATOM 633 C C . ALA A 1 86 ? 11.861 10.845 -11.483 1.00 93.94 86 ALA A C 1
ATOM 635 O O . ALA A 1 86 ? 12.052 10.393 -10.353 1.00 93.94 86 ALA A O 1
ATOM 636 N N . GLY A 1 87 ? 10.640 11.058 -11.981 1.00 93.81 87 GLY A N 1
ATOM 637 C CA . GLY A 1 87 ? 9.408 10.736 -11.269 1.00 93.81 87 GLY A CA 1
ATOM 638 C C . GLY A 1 87 ? 9.286 9.242 -10.984 1.00 93.81 87 GLY A C 1
ATOM 639 O O . GLY A 1 87 ? 8.944 8.861 -9.868 1.00 93.81 87 GLY A O 1
ATOM 640 N N . HIS A 1 88 ? 9.652 8.394 -11.946 1.00 95.81 88 HIS A N 1
ATOM 641 C CA . HIS A 1 88 ? 9.642 6.945 -11.764 1.00 95.81 88 HIS A CA 1
ATOM 642 C C . HIS A 1 88 ? 10.605 6.492 -10.660 1.00 95.81 88 HIS A C 1
ATOM 644 O O . HIS A 1 88 ? 10.236 5.694 -9.804 1.00 95.81 88 HIS A O 1
ATOM 650 N N . ALA A 1 89 ? 11.825 7.038 -10.625 1.00 92.75 89 ALA A N 1
ATOM 651 C CA . ALA A 1 89 ? 12.804 6.701 -9.592 1.00 92.75 89 ALA A CA 1
ATOM 652 C C . ALA A 1 89 ? 12.345 7.114 -8.180 1.00 92.75 89 ALA A C 1
ATOM 654 O O . ALA A 1 89 ? 12.588 6.387 -7.216 1.00 92.75 89 ALA A O 1
ATOM 655 N N . GLN A 1 90 ? 11.666 8.261 -8.056 1.00 94.12 90 GLN A N 1
ATOM 656 C CA . GLN A 1 90 ? 11.086 8.714 -6.787 1.00 94.12 90 GLN A CA 1
ATOM 657 C C . GLN A 1 90 ? 9.901 7.847 -6.357 1.00 94.12 90 GLN A C 1
ATOM 659 O O . GLN A 1 90 ? 9.778 7.520 -5.177 1.00 94.12 90 GLN A O 1
ATOM 664 N N . LEU A 1 91 ? 9.042 7.462 -7.305 1.00 95.81 91 LEU A N 1
ATOM 665 C CA . LEU A 1 91 ? 7.925 6.561 -7.045 1.00 95.81 91 LEU A CA 1
ATOM 666 C C . LEU A 1 91 ? 8.429 5.204 -6.550 1.00 95.81 91 LEU A C 1
ATOM 668 O O . LEU A 1 91 ? 7.944 4.712 -5.537 1.00 95.81 91 LEU A O 1
ATOM 672 N N . GLU A 1 92 ? 9.438 4.641 -7.211 1.00 95.62 92 GLU A N 1
ATOM 673 C CA . GLU A 1 92 ? 10.051 3.372 -6.823 1.00 95.62 92 GLU A CA 1
ATOM 674 C C . GLU A 1 92 ? 10.569 3.401 -5.377 1.00 95.62 92 GLU A C 1
ATOM 676 O O . GLU A 1 92 ? 10.282 2.495 -4.591 1.00 95.62 92 GLU A O 1
ATOM 681 N N . GLU A 1 93 ? 11.296 4.458 -4.998 1.00 94.12 93 GLU A N 1
ATOM 682 C CA . GLU A 1 93 ? 11.798 4.638 -3.632 1.00 94.12 93 GLU A CA 1
ATOM 683 C C . GLU A 1 93 ? 10.649 4.754 -2.618 1.00 94.12 93 GLU A C 1
ATOM 685 O O . GLU A 1 93 ? 10.659 4.091 -1.577 1.00 94.12 93 GLU A O 1
ATOM 690 N N . ALA A 1 94 ? 9.634 5.562 -2.932 1.00 95.12 94 ALA A N 1
ATOM 691 C CA . ALA A 1 94 ? 8.499 5.792 -2.048 1.00 95.12 94 ALA A CA 1
ATOM 692 C C . ALA A 1 94 ? 7.647 4.529 -1.846 1.00 95.12 94 ALA A C 1
ATOM 694 O O . ALA A 1 94 ? 7.252 4.229 -0.716 1.00 95.12 94 ALA A O 1
ATOM 695 N N . VAL A 1 95 ? 7.384 3.771 -2.915 1.00 96.75 95 VAL A N 1
ATOM 696 C CA . VAL A 1 95 ? 6.621 2.515 -2.863 1.00 96.75 95 VAL A CA 1
ATOM 697 C C . VAL A 1 95 ? 7.403 1.449 -2.103 1.00 96.75 95 VAL A C 1
ATOM 699 O O . VAL A 1 95 ? 6.851 0.853 -1.179 1.00 96.75 95 VAL A O 1
ATOM 702 N N . SER A 1 96 ? 8.694 1.267 -2.405 1.00 95.19 96 SER A N 1
ATOM 703 C CA . SER A 1 96 ? 9.544 0.287 -1.709 1.00 95.19 96 SER A CA 1
ATOM 704 C C . SER A 1 96 ? 9.551 0.540 -0.200 1.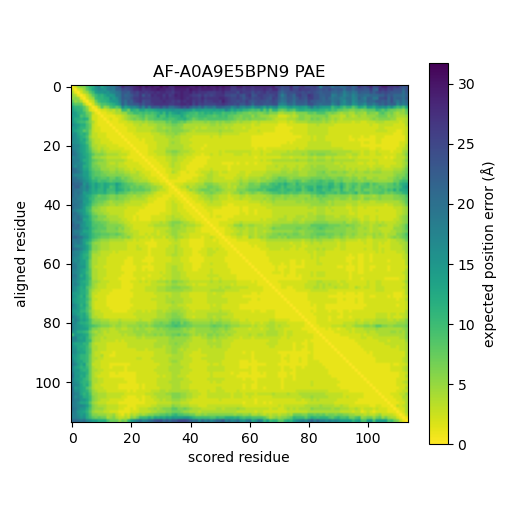00 95.19 96 SER A C 1
ATOM 706 O O . SER A 1 96 ? 9.270 -0.360 0.589 1.00 95.19 96 SER A O 1
ATOM 708 N N . ARG A 1 97 ? 9.768 1.796 0.209 1.00 94.06 97 ARG A N 1
ATOM 709 C CA . ARG A 1 97 ? 9.759 2.185 1.623 1.00 94.06 97 ARG A CA 1
ATOM 710 C C . ARG A 1 97 ? 8.386 2.026 2.276 1.00 94.06 97 ARG A C 1
ATOM 712 O O . ARG A 1 97 ? 8.301 1.651 3.442 1.00 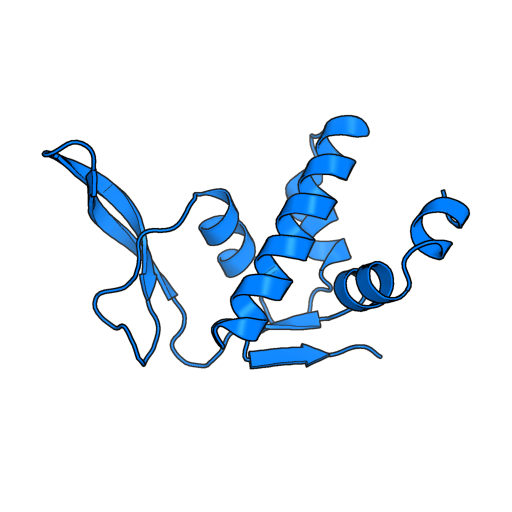94.06 97 ARG A O 1
ATOM 719 N N . THR A 1 98 ? 7.313 2.316 1.542 1.00 95.69 98 THR A N 1
ATOM 720 C CA . THR A 1 98 ? 5.940 2.114 2.026 1.00 95.69 98 THR A CA 1
ATOM 721 C C . THR A 1 98 ? 5.691 0.639 2.321 1.00 95.69 98 THR A C 1
ATOM 723 O O . THR A 1 98 ? 5.207 0.311 3.398 1.00 95.69 98 THR A O 1
ATOM 726 N N . ILE A 1 99 ? 6.071 -0.257 1.410 1.00 96.06 99 ILE A N 1
ATOM 727 C CA . ILE A 1 99 ? 5.893 -1.701 1.586 1.00 96.06 99 ILE A CA 1
ATOM 728 C C . ILE A 1 99 ? 6.722 -2.227 2.760 1.00 96.06 99 ILE A C 1
ATOM 730 O O . ILE A 1 99 ? 6.203 -3.013 3.550 1.00 96.06 99 ILE A O 1
ATOM 734 N N . GLU A 1 100 ? 7.961 -1.759 2.932 1.00 94.62 100 GLU A N 1
ATOM 735 C CA . GLU A 1 100 ? 8.778 -2.106 4.101 1.00 94.62 100 GLU A CA 1
ATOM 736 C C . GLU A 1 100 ? 8.096 -1.711 5.419 1.00 94.62 100 GLU A C 1
ATOM 738 O O . GLU A 1 100 ? 8.000 -2.532 6.331 1.00 94.62 100 GLU A O 1
ATOM 743 N N . ILE A 1 101 ? 7.580 -0.480 5.515 1.00 93.62 101 ILE A N 1
ATOM 744 C CA . ILE A 1 101 ? 6.864 -0.006 6.710 1.00 93.62 101 ILE A CA 1
ATOM 745 C C . ILE A 1 101 ? 5.620 -0.861 6.956 1.00 93.62 101 ILE A C 1
ATOM 747 O O . ILE A 1 101 ? 5.430 -1.366 8.059 1.00 93.62 101 ILE A O 1
ATOM 751 N N . LEU A 1 102 ? 4.801 -1.083 5.925 1.00 94.25 102 LEU A N 1
ATOM 752 C CA . LEU A 1 102 ? 3.577 -1.874 6.048 1.00 94.25 102 LEU A CA 1
ATOM 753 C C . LEU A 1 102 ? 3.857 -3.337 6.412 1.00 94.25 102 LEU A C 1
ATOM 755 O O . LEU A 1 102 ? 3.021 -3.960 7.066 1.00 94.25 102 LEU A O 1
ATOM 759 N N . TYR A 1 103 ? 5.004 -3.887 6.007 1.00 94.62 103 TYR A N 1
ATOM 760 C CA . TYR A 1 103 ? 5.442 -5.223 6.405 1.00 94.62 103 TYR A CA 1
ATOM 761 C C . TYR A 1 103 ? 5.843 -5.271 7.883 1.00 94.62 103 TYR A C 1
ATOM 763 O O . TYR A 1 103 ? 5.407 -6.161 8.611 1.00 94.62 103 TYR A O 1
ATOM 771 N N . VAL A 1 104 ? 6.607 -4.282 8.356 1.00 92.75 104 VAL A N 1
ATOM 772 C CA . VAL A 1 104 ? 6.961 -4.149 9.781 1.00 92.75 104 VAL A CA 1
ATOM 773 C C . VAL A 1 104 ? 5.715 -3.956 10.653 1.00 92.75 104 VAL A C 1
ATOM 775 O O . VAL A 1 104 ? 5.616 -4.567 11.717 1.00 92.75 104 VAL A O 1
ATOM 778 N N . ASP A 1 105 ? 4.744 -3.177 10.179 1.00 89.50 105 ASP A N 1
ATOM 779 C CA . ASP A 1 105 ? 3.470 -2.930 10.864 1.00 89.50 105 ASP A CA 1
ATOM 780 C C . ASP A 1 105 ? 2.486 -4.115 10.760 1.00 89.50 105 ASP A C 1
ATOM 782 O O . ASP A 1 105 ? 1.411 -4.091 11.362 1.00 89.50 105 ASP A O 1
ATOM 786 N N . GLY A 1 106 ? 2.824 -5.160 9.995 1.00 91.75 106 GLY A N 1
ATOM 787 C CA . GLY A 1 106 ? 1.995 -6.354 9.803 1.00 91.75 106 GLY A CA 1
ATOM 788 C C . GLY A 1 106 ? 0.756 -6.143 8.925 1.00 91.75 106 GLY A C 1
ATOM 789 O O . GLY A 1 106 ? -0.104 -7.019 8.866 1.00 91.75 106 GLY A O 1
ATOM 790 N N . THR A 1 107 ? 0.650 -5.004 8.234 1.00 95.38 107 THR A N 1
ATOM 791 C CA . THR A 1 107 ? -0.390 -4.758 7.217 1.00 95.38 107 THR A CA 1
ATOM 792 C C . THR A 1 107 ? -0.110 -5.568 5.953 1.00 95.38 107 THR A C 1
ATOM 794 O O . THR A 1 107 ? -1.018 -6.163 5.375 1.00 95.38 107 THR A O 1
ATOM 797 N N . VAL A 1 108 ? 1.155 -5.634 5.537 1.00 96.62 108 VAL A N 1
ATOM 798 C CA . VAL A 1 108 ? 1.641 -6.633 4.582 1.00 96.62 108 VAL A CA 1
ATOM 799 C C . VAL A 1 108 ? 2.102 -7.832 5.408 1.00 96.62 108 VAL A C 1
ATOM 801 O O . VAL A 1 108 ? 3.010 -7.720 6.221 1.00 96.62 108 VAL A O 1
ATOM 804 N N . ALA A 1 109 ? 1.459 -8.981 5.230 1.00 95.75 109 ALA A N 1
ATOM 805 C CA . ALA A 1 109 ? 1.740 -10.196 5.993 1.00 95.75 109 ALA A CA 1
ATOM 806 C C . ALA A 1 109 ? 2.932 -10.994 5.446 1.00 95.75 109 ALA A C 1
ATOM 808 O O . ALA A 1 109 ? 3.470 -11.858 6.138 1.00 95.75 109 ALA A O 1
ATOM 809 N N . GLY A 1 110 ? 3.331 -10.748 4.198 1.00 94.94 110 GLY A N 1
ATOM 810 C CA . GLY A 1 110 ? 4.398 -11.499 3.551 1.00 94.94 110 GLY A CA 1
ATOM 811 C C . GLY A 1 110 ? 4.987 -10.781 2.349 1.00 94.94 110 GLY A C 1
ATOM 812 O O . GLY A 1 110 ? 4.274 -10.102 1.613 1.00 94.94 110 GLY A O 1
ATOM 813 N N . LEU A 1 111 ? 6.287 -10.991 2.158 1.00 93.88 111 LEU A N 1
ATOM 814 C CA . LEU A 1 111 ? 7.055 -10.608 0.979 1.00 93.88 111 LEU A CA 1
ATOM 815 C C . LEU A 1 111 ? 7.680 -11.889 0.429 1.00 93.88 111 LEU A C 1
ATOM 817 O O . LEU A 1 111 ? 8.605 -12.435 1.029 1.00 93.88 111 LEU A O 1
ATOM 821 N N . VAL A 1 112 ? 7.117 -12.423 -0.655 1.00 92.81 112 VAL A N 1
ATOM 822 C CA . VAL A 1 112 ? 7.600 -13.673 -1.255 1.00 92.81 112 VAL A CA 1
ATOM 823 C C . VAL A 1 112 ? 8.554 -13.332 -2.388 1.00 92.81 112 VAL A C 1
ATOM 825 O O . VAL A 1 112 ? 8.145 -12.711 -3.360 1.00 92.81 112 VAL A O 1
ATOM 828 N N . THR A 1 113 ? 9.809 -13.743 -2.265 1.00 84.50 113 THR A N 1
ATOM 829 C CA . THR A 1 113 ? 10.797 -13.712 -3.349 1.00 84.50 113 THR A CA 1
ATOM 830 C C . THR A 1 113 ? 10.940 -15.125 -3.908 1.00 84.50 113 THR A C 1
ATOM 832 O O . THR A 1 113 ? 11.046 -16.064 -3.113 1.00 84.50 113 THR A O 1
ATOM 835 N N . GLU A 1 114 ? 10.932 -15.290 -5.232 1.00 61.75 114 GLU A N 1
ATOM 836 C CA . GLU A 1 114 ? 11.328 -16.562 -5.867 1.00 61.75 114 GLU A CA 1
ATOM 837 C C . GLU A 1 114 ? 12.828 -16.854 -5.712 1.00 61.75 114 GLU A C 1
ATOM 839 O O . GLU A 1 114 ? 13.632 -15.891 -5.667 1.00 61.75 114 GLU A O 1
#

Solvent-accessible surface area (backbone atoms only — not comparable to full-atom values): 6498 Å² total; per-residue (Å²): 113,77,69,66,55,70,75,38,68,66,60,48,48,52,35,59,9,25,41,25,65,29,81,74,56,46,75,44,83,41,78,39,85,52,99,90,40,78,41,84,37,45,25,45,24,32,77,94,36,72,91,39,46,81,48,54,70,67,56,49,51,54,58,72,66,51,77,53,73,52,28,43,48,55,50,40,54,66,76,30,74,87,49,53,75,70,53,36,56,52,47,44,54,52,52,54,52,48,51,52,51,33,38,77,73,49,51,27,63,43,69,50,62,131

Sequence (114 aa):
WLAALAADPQRNQILNAVPRLAEGVQVQLKPVLAEGEFVQGHVLNTVSQPEGTPCSPLVATVIAEIDGQQSVSDIVDGLGQHLDQAGHAQLEEAVSRTIEILYVDGTVAGLVTE

Nearest PDB structures (foldseek):
  8hkr-assembly1_A  TM=7.925E-01  e=3.806E-03  Mycobacterium tuberculosis H37Rv
  7vww-assembly2_C  TM=4.801E-01  e=6.768E+00  Dioscoreophyllum cumminsii
  8joh-assembly1_A  TM=4.163E-01  e=7.668E+00  Echinococcus multilocularis
  8iuh-assembly1_A  TM=3.258E-01  e=3.009E+00  Homo sapiens
  6spg-assembly1_g  TM=2.039E-01  e=2.203E+00  Pseudomonas aeruginosa

Mean predicted aligned error: 5.17 Å

pLDDT: mean 90.47, std 12.75, range [38.75, 98.12]

Foldseek 3Di:
DVVVCVPDVVLVLQQQWQWAFDPPWDWDFDFDQDPNGTDTFIFTADPVRNVGDGDDPLLNQLVVPRPSPDGLNRSLCVVCVPPDPVVSVVSSVVSSVSSVVCCVVCRGVDTDHD